Protein AF-A0A4Q6BY83-F1 (afdb_monomer)

Secondary structure (DSSP, 8-state):
-----SSSHHHHHHHHHHHTS------------PPPHHHHHHHHHHHHHHHHHHHHHHHHHHHHHHHHH----BPPTTHHHHHHHHH--EEEEEEETTEEEEEEEEE--SS-S-EEEEEPPTT--HHHHHHHHTTTS-TT-EEEEEPPTTSBT--S---TTGGG-

pLDDT: mean 82.93, std 15.86, range [41.88, 97.12]

Structure (mmCIF, N/CA/C/O backbone):
data_AF-A0A4Q6BY83-F1
#
_entry.id   AF-A0A4Q6BY83-F1
#
loop_
_atom_site.group_PDB
_atom_site.id
_atom_site.type_symbol
_atom_site.label_atom_id
_atom_site.label_alt_id
_atom_site.label_comp_id
_atom_site.label_asym_id
_atom_site.label_entity_id
_atom_site.label_seq_id
_atom_site.pdbx_PDB_ins_code
_atom_site.Cartn_x
_atom_site.Cartn_y
_atom_site.Cartn_z
_atom_site.occupancy
_atom_site.B_iso_or_equiv
_atom_site.auth_seq_id
_atom_site.auth_comp_id
_atom_site.auth_asym_id
_atom_site.auth_atom_id
_atom_site.pdbx_PDB_model_num
ATOM 1 N N . MET A 1 1 ? 91.257 -48.978 -86.064 1.00 41.88 1 MET A N 1
ATOM 2 C CA . MET A 1 1 ? 91.116 -47.526 -86.301 1.00 41.88 1 MET A CA 1
ATOM 3 C C . MET A 1 1 ? 89.662 -47.186 -86.024 1.00 41.88 1 MET A C 1
ATOM 5 O O . MET A 1 1 ? 88.823 -47.348 -86.897 1.00 41.88 1 MET A O 1
ATOM 9 N N . GLU A 1 2 ? 89.364 -46.880 -84.762 1.00 44.78 2 GLU A N 1
ATOM 10 C CA . GLU A 1 2 ? 88.038 -46.462 -84.295 1.00 44.78 2 GLU A CA 1
ATOM 11 C C . GLU A 1 2 ? 87.923 -44.939 -84.375 1.00 44.78 2 GLU A C 1
ATOM 13 O O . GLU A 1 2 ? 88.886 -44.229 -84.082 1.00 44.78 2 GLU A O 1
ATOM 18 N N . ALA A 1 3 ? 86.746 -44.443 -84.756 1.00 49.88 3 ALA A N 1
ATOM 19 C CA . ALA A 1 3 ? 86.404 -43.026 -84.738 1.00 49.88 3 ALA A CA 1
ATOM 20 C C . ALA A 1 3 ? 84.884 -42.841 -8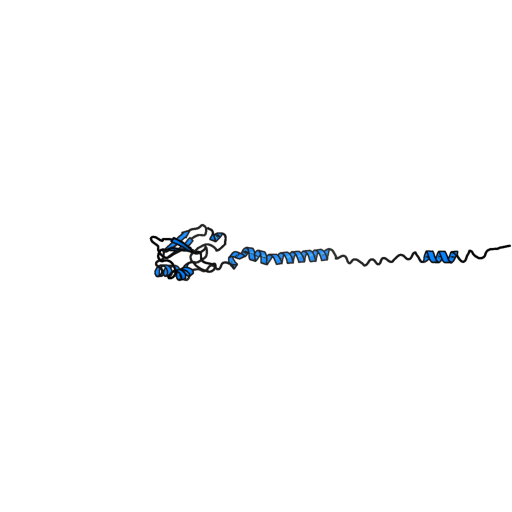4.519 1.00 49.88 3 ALA A C 1
ATOM 22 O O . ALA A 1 3 ? 84.102 -43.740 -84.828 1.00 49.88 3 ALA A O 1
ATOM 23 N N . PRO A 1 4 ? 84.457 -41.705 -83.937 1.00 54.28 4 PRO A N 1
ATOM 24 C CA . PRO A 1 4 ? 83.465 -41.671 -82.868 1.00 54.28 4 PRO A CA 1
ATOM 25 C C . PRO A 1 4 ? 82.163 -40.983 -83.299 1.00 54.28 4 PRO A C 1
ATOM 27 O O . PRO A 1 4 ? 82.149 -39.790 -83.585 1.00 54.28 4 PRO A O 1
ATOM 30 N N . ILE A 1 5 ? 81.040 -41.706 -83.294 1.00 52.78 5 ILE A N 1
ATOM 31 C CA . ILE A 1 5 ? 79.715 -41.148 -83.638 1.00 52.78 5 ILE A CA 1
ATOM 32 C C . ILE A 1 5 ? 78.663 -41.581 -82.601 1.00 52.78 5 ILE A C 1
ATOM 34 O O . ILE A 1 5 ? 77.557 -41.970 -82.935 1.00 52.78 5 ILE A O 1
ATOM 38 N N . ILE A 1 6 ? 78.995 -41.568 -81.305 1.00 53.09 6 ILE A N 1
ATOM 39 C CA . ILE A 1 6 ? 78.008 -41.798 -80.226 1.00 53.09 6 ILE A CA 1
ATOM 40 C C . ILE A 1 6 ? 78.293 -40.856 -79.047 1.00 53.09 6 ILE A C 1
ATOM 42 O O . ILE A 1 6 ? 78.508 -41.284 -77.918 1.00 53.09 6 ILE A O 1
ATOM 46 N N . LYS A 1 7 ? 78.361 -39.542 -79.294 1.00 51.75 7 LYS A N 1
ATOM 47 C CA . LYS A 1 7 ? 78.348 -38.541 -78.203 1.00 51.75 7 LYS A CA 1
ATOM 48 C C . LYS A 1 7 ? 77.452 -37.325 -78.446 1.00 51.75 7 LYS A C 1
ATOM 50 O O . LYS A 1 7 ? 77.039 -36.711 -77.474 1.00 51.75 7 LYS A O 1
ATOM 55 N N . LEU A 1 8 ? 77.071 -37.017 -79.687 1.00 52.94 8 LEU A N 1
ATOM 56 C CA . LEU A 1 8 ? 76.312 -35.792 -79.990 1.00 52.94 8 LEU A CA 1
ATOM 57 C C . LEU A 1 8 ? 74.793 -35.906 -79.760 1.00 52.94 8 LEU A C 1
ATOM 59 O O . LEU A 1 8 ? 74.173 -34.941 -79.338 1.00 52.94 8 LEU A O 1
ATOM 63 N N . VAL A 1 9 ? 74.192 -37.088 -79.930 1.00 52.66 9 VAL A N 1
ATOM 64 C CA . VAL A 1 9 ? 72.726 -37.270 -79.794 1.00 52.66 9 VAL A CA 1
ATOM 65 C C . VAL A 1 9 ? 72.254 -37.293 -78.328 1.00 52.66 9 VAL A C 1
ATOM 67 O O . VAL A 1 9 ? 71.080 -37.087 -7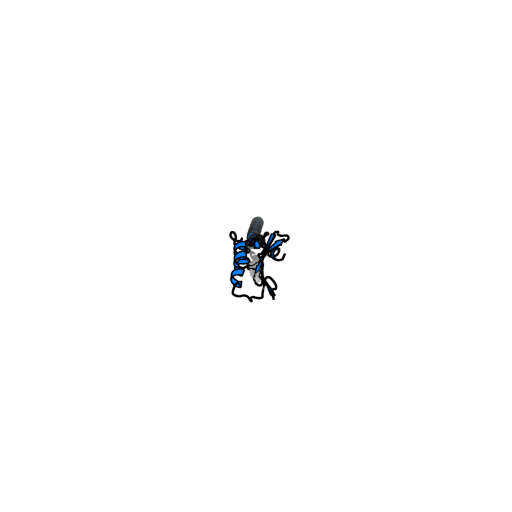8.036 1.00 52.66 9 VAL A O 1
ATOM 70 N N . ASN A 1 10 ? 73.161 -37.528 -77.375 1.00 50.94 10 ASN A N 1
ATOM 71 C CA . ASN A 1 10 ? 72.807 -37.686 -75.959 1.00 50.94 10 ASN A CA 1
ATOM 72 C C . ASN A 1 10 ? 72.892 -36.373 -75.156 1.00 50.94 10 ASN A C 1
ATOM 74 O O . ASN A 1 10 ? 72.423 -36.322 -74.022 1.00 50.94 10 ASN A O 1
ATOM 78 N N . GLN A 1 11 ? 73.491 -35.324 -75.728 1.00 56.25 11 GLN A N 1
ATOM 79 C CA . GLN A 1 11 ? 73.586 -33.999 -75.107 1.00 56.25 11 GLN A CA 1
ATOM 80 C C . GLN A 1 11 ? 72.274 -33.224 -75.313 1.00 56.25 11 GLN A C 1
ATOM 82 O O . GLN A 1 11 ? 71.640 -32.804 -74.353 1.00 56.25 11 GLN A O 1
ATOM 87 N N . ASP A 1 12 ? 71.787 -33.210 -76.555 1.00 53.00 12 ASP A N 1
ATOM 88 C CA . ASP A 1 12 ? 70.567 -32.509 -76.971 1.00 53.00 12 ASP A CA 1
ATOM 89 C C . ASP A 1 12 ? 69.313 -33.011 -76.227 1.00 53.00 12 ASP A C 1
ATOM 91 O O . ASP A 1 12 ? 68.425 -32.255 -75.836 1.00 53.00 12 ASP A O 1
ATOM 95 N N . LYS A 1 13 ? 69.264 -34.310 -75.907 1.00 53.41 13 LYS A N 1
ATOM 96 C CA . LYS A 1 13 ? 68.156 -34.891 -75.135 1.00 53.41 13 LYS A CA 1
ATOM 97 C C . LYS A 1 13 ? 68.212 -34.554 -73.637 1.00 53.41 13 LYS A C 1
ATOM 99 O O . LYS A 1 13 ? 67.172 -34.572 -72.984 1.00 53.41 13 LYS A O 1
ATOM 104 N N . ARG A 1 14 ? 69.396 -34.258 -73.086 1.00 54.41 14 ARG A N 1
ATOM 105 C CA . ARG A 1 14 ? 69.565 -33.841 -71.680 1.00 54.41 14 ARG A CA 1
ATOM 106 C C . ARG A 1 14 ? 69.262 -32.361 -71.495 1.00 54.41 14 ARG A C 1
ATOM 108 O O . ARG A 1 14 ? 68.632 -32.011 -70.502 1.00 54.41 14 ARG A O 1
ATOM 115 N N . ASP A 1 15 ? 69.623 -31.538 -72.472 1.00 54.91 15 ASP A N 1
ATOM 116 C CA . ASP A 1 15 ? 69.333 -30.104 -72.452 1.00 54.91 15 ASP A CA 1
ATOM 117 C C . ASP A 1 15 ? 67.816 -29.858 -72.555 1.00 54.91 15 ASP A C 1
ATOM 119 O O . ASP A 1 15 ? 67.254 -29.097 -71.769 1.00 54.91 15 ASP A O 1
ATOM 123 N N . ASN A 1 16 ? 67.113 -30.634 -73.390 1.00 55.28 16 ASN A N 1
ATOM 124 C CA . ASN A 1 16 ? 65.648 -30.582 -73.491 1.00 55.28 16 ASN A CA 1
ATOM 125 C C . ASN A 1 16 ? 64.909 -31.094 -72.232 1.00 55.28 16 ASN A C 1
ATOM 127 O O . ASN A 1 16 ? 63.817 -30.620 -71.921 1.00 55.28 16 ASN A O 1
ATOM 131 N N . LEU A 1 17 ? 65.492 -32.032 -71.474 1.00 53.09 17 LEU A N 1
ATOM 132 C CA . LEU A 1 17 ? 64.915 -32.513 -70.206 1.00 53.09 17 LEU A CA 1
ATOM 133 C C . LEU A 1 17 ? 65.151 -31.532 -69.048 1.00 53.09 17 LEU A C 1
ATOM 135 O O . LEU A 1 17 ? 64.280 -31.384 -68.193 1.00 53.09 17 LEU A O 1
ATOM 139 N N . ALA A 1 18 ? 66.282 -30.821 -69.042 1.00 53.03 18 ALA A N 1
ATOM 140 C CA . ALA A 1 18 ? 66.548 -29.759 -68.074 1.00 53.03 18 ALA A CA 1
ATOM 141 C C . ALA A 1 18 ? 65.667 -28.518 -68.315 1.00 53.03 18 ALA A C 1
ATOM 143 O O . ALA A 1 18 ? 65.284 -27.845 -67.360 1.00 53.03 18 ALA A O 1
ATOM 144 N N . GLN A 1 19 ? 65.286 -28.251 -69.567 1.00 52.97 19 GLN A N 1
ATOM 145 C CA . GLN A 1 19 ? 64.458 -27.098 -69.937 1.00 52.97 19 GLN A CA 1
ATOM 146 C C . GLN A 1 19 ? 62.950 -27.317 -69.694 1.00 52.97 19 GLN A C 1
ATOM 148 O O . GLN A 1 19 ? 62.197 -26.352 -69.593 1.00 52.97 19 GLN A O 1
ATOM 153 N N . SER A 1 20 ? 62.510 -28.570 -69.517 1.00 51.75 20 SER A N 1
ATOM 154 C CA . SER A 1 20 ? 61.117 -28.930 -69.194 1.00 51.75 20 SER A CA 1
ATOM 155 C C . SER A 1 20 ? 60.800 -28.927 -67.688 1.00 51.75 20 SER A C 1
ATOM 157 O O . SER A 1 20 ? 59.636 -29.067 -67.319 1.00 51.75 20 SER A O 1
ATOM 159 N N . MET A 1 21 ? 61.798 -28.791 -66.808 1.00 49.44 21 MET A N 1
ATOM 160 C CA . MET A 1 21 ? 61.617 -28.796 -65.343 1.00 49.44 21 MET A CA 1
ATOM 161 C C . MET A 1 21 ? 61.712 -27.403 -64.698 1.00 49.44 21 MET A C 1
ATOM 163 O O . MET A 1 21 ? 61.777 -27.293 -63.475 1.00 49.44 21 MET A O 1
ATOM 167 N N . SER A 1 22 ? 61.687 -26.335 -65.497 1.00 52.47 22 SER A N 1
ATOM 168 C CA . SER A 1 22 ? 61.676 -24.949 -65.017 1.00 52.47 22 SER A CA 1
ATOM 169 C C . SER A 1 22 ? 60.448 -24.171 -65.497 1.00 52.47 22 SER A C 1
ATOM 171 O O . SER A 1 22 ? 60.558 -22.991 -65.826 1.00 52.47 22 SER A O 1
ATOM 173 N N . GLU A 1 23 ? 59.277 -24.808 -65.557 1.00 53.62 23 GLU A N 1
ATOM 174 C CA . GLU A 1 23 ? 58.027 -24.046 -65.572 1.00 53.62 23 GLU A CA 1
ATOM 175 C C . GLU A 1 23 ? 57.776 -23.498 -64.160 1.00 53.62 23 GLU A C 1
ATOM 177 O O . GLU A 1 23 ? 57.660 -24.274 -63.206 1.00 53.62 23 GLU A O 1
ATOM 182 N N . PRO A 1 24 ? 57.724 -22.168 -63.976 1.00 53.75 24 PRO A N 1
ATOM 183 C CA . PRO A 1 24 ? 57.335 -21.606 -62.700 1.00 53.75 24 PRO A CA 1
ATOM 184 C C . PRO A 1 24 ? 55.873 -21.980 -62.463 1.00 53.75 24 PRO A C 1
ATOM 186 O O . PRO A 1 24 ? 54.999 -21.607 -63.242 1.00 53.75 24 PRO A O 1
ATOM 189 N N . THR A 1 25 ? 55.610 -22.719 -61.386 1.00 54.78 25 THR A N 1
ATOM 190 C CA . THR A 1 25 ? 54.267 -22.905 -60.837 1.00 54.78 25 THR A CA 1
ATOM 191 C C . THR A 1 25 ? 53.612 -21.532 -60.725 1.00 54.78 25 THR A C 1
ATOM 193 O O . THR A 1 25 ? 53.974 -20.744 -59.850 1.00 54.78 25 THR A O 1
ATOM 196 N N . ASP A 1 26 ? 52.687 -21.240 -61.641 1.00 52.22 26 ASP A N 1
ATOM 197 C CA . ASP A 1 26 ? 51.875 -20.029 -61.658 1.00 52.22 26 ASP A CA 1
ATOM 198 C C . ASP A 1 26 ? 51.065 -20.000 -60.360 1.00 52.22 26 ASP A C 1
ATOM 200 O O . ASP A 1 26 ? 50.001 -20.616 -60.230 1.00 52.22 26 ASP A O 1
ATOM 204 N N . GLN A 1 27 ? 51.628 -19.345 -59.344 1.00 51.81 27 GLN A N 1
ATOM 205 C CA . GLN A 1 27 ? 50.925 -18.985 -58.129 1.00 51.81 27 GLN A CA 1
ATOM 206 C C . GLN A 1 27 ? 49.854 -17.975 -58.529 1.00 51.81 27 GLN A C 1
ATOM 208 O O . GLN A 1 27 ? 50.039 -16.764 -58.399 1.00 51.81 27 GLN A O 1
ATOM 213 N N . ARG A 1 28 ? 48.709 -18.481 -58.999 1.00 52.03 28 ARG A N 1
ATOM 214 C CA . ARG A 1 28 ? 47.475 -17.708 -59.096 1.00 52.03 28 ARG A CA 1
ATOM 215 C C . ARG A 1 28 ? 47.106 -17.272 -57.689 1.00 52.03 28 ARG A C 1
ATOM 217 O O . ARG A 1 28 ? 46.401 -17.954 -56.949 1.00 52.03 28 ARG A O 1
ATOM 224 N N . THR A 1 29 ? 47.639 -16.124 -57.309 1.00 60.28 29 THR A N 1
ATOM 225 C CA . THR A 1 29 ? 47.225 -15.373 -56.142 1.00 60.28 29 THR A CA 1
ATOM 226 C C . THR A 1 29 ? 45.769 -15.005 -56.380 1.00 60.28 29 THR A C 1
ATOM 228 O O . THR A 1 29 ? 45.445 -14.114 -57.162 1.00 60.28 29 THR A O 1
ATOM 231 N N . PHE A 1 30 ? 44.856 -15.750 -55.753 1.00 56.56 30 PHE A N 1
ATOM 232 C CA . PHE A 1 30 ? 43.463 -15.338 -55.686 1.00 56.56 30 PHE A CA 1
ATOM 233 C C . PHE A 1 30 ? 43.452 -13.938 -55.066 1.00 56.56 30 PHE A C 1
ATOM 235 O O . PHE A 1 30 ? 43.974 -13.780 -53.957 1.00 56.56 30 PHE A O 1
ATOM 242 N N . PRO A 1 31 ? 42.919 -12.909 -55.749 1.00 54.84 31 PRO A N 1
ATOM 243 C CA . PRO A 1 31 ? 42.877 -11.579 -55.175 1.00 54.84 31 PRO A CA 1
ATOM 244 C C . PRO A 1 31 ? 42.027 -11.653 -53.909 1.00 54.84 31 PRO A C 1
ATOM 246 O O . PRO A 1 31 ? 40.807 -11.826 -53.968 1.00 54.84 31 PRO A O 1
ATOM 249 N N . SER A 1 32 ? 42.684 -11.547 -52.753 1.00 60.91 32 SER A N 1
ATOM 250 C CA . SER A 1 32 ? 42.013 -11.323 -51.482 1.00 60.91 32 SER A CA 1
ATOM 251 C C . SER A 1 32 ? 41.295 -9.988 -51.619 1.00 60.91 32 SER A C 1
ATOM 253 O O . SER A 1 32 ? 41.923 -8.928 -51.595 1.00 60.91 32 SER A O 1
ATOM 255 N N . LYS A 1 33 ? 39.981 -10.035 -51.871 1.00 64.19 33 LYS A N 1
ATOM 256 C CA . LYS A 1 33 ? 39.124 -8.849 -51.871 1.00 64.19 33 LYS A CA 1
ATOM 257 C C . LYS A 1 33 ? 39.114 -8.313 -50.443 1.00 64.19 33 LYS A C 1
ATOM 259 O O . LYS A 1 33 ? 38.280 -8.699 -49.629 1.00 64.19 33 LYS A O 1
ATOM 264 N N . SER A 1 34 ? 40.078 -7.453 -50.134 1.00 70.50 34 SER A N 1
ATOM 265 C CA . SER A 1 34 ? 40.138 -6.750 -48.865 1.00 70.50 34 SER A CA 1
ATOM 266 C C . SER A 1 34 ? 38.915 -5.843 -48.768 1.00 70.50 34 SER A C 1
ATOM 268 O O . SER A 1 34 ? 38.610 -5.053 -49.665 1.00 70.50 34 SER A O 1
ATOM 270 N N . ILE A 1 35 ? 38.146 -6.010 -47.693 1.00 72.06 35 ILE A N 1
ATOM 271 C CA . ILE A 1 35 ? 36.978 -5.172 -47.445 1.00 72.06 35 ILE A CA 1
ATOM 272 C C . ILE A 1 35 ? 37.482 -3.732 -47.287 1.00 72.06 35 ILE A C 1
ATOM 274 O O . ILE A 1 35 ? 38.365 -3.493 -46.458 1.00 72.06 35 ILE A O 1
ATOM 278 N N . PRO A 1 36 ? 36.947 -2.758 -48.043 1.00 78.00 36 PRO A N 1
ATOM 279 C CA . PRO A 1 36 ? 37.426 -1.392 -47.948 1.00 78.00 36 PRO A CA 1
ATOM 280 C C . PRO A 1 36 ? 37.201 -0.865 -46.520 1.00 78.00 36 PRO A C 1
ATOM 282 O O . PRO A 1 36 ? 36.119 -1.058 -45.950 1.00 78.00 36 PRO A O 1
ATOM 285 N N . PRO A 1 37 ? 38.179 -0.160 -45.922 1.00 75.12 37 PRO A N 1
ATOM 286 C CA . PRO A 1 37 ? 38.117 0.282 -44.525 1.00 75.12 37 PRO A CA 1
ATOM 287 C C . PRO A 1 37 ? 36.926 1.212 -44.252 1.00 75.12 37 PRO A C 1
ATOM 289 O O . PRO A 1 37 ? 36.448 1.320 -43.124 1.00 75.12 37 PRO A O 1
ATOM 292 N N . THR A 1 38 ? 36.400 1.867 -45.288 1.00 79.06 38 THR A N 1
ATOM 293 C CA . THR A 1 38 ? 35.184 2.683 -45.233 1.00 79.06 38 THR A CA 1
ATOM 294 C C . THR A 1 38 ? 33.920 1.848 -45.028 1.00 79.06 38 THR A C 1
ATOM 296 O O . THR A 1 38 ? 33.047 2.269 -44.270 1.00 79.06 38 THR A O 1
ATOM 299 N N . LEU A 1 39 ? 33.824 0.660 -45.636 1.00 80.75 39 LEU A N 1
ATOM 300 C CA . LEU A 1 39 ? 32.709 -0.268 -45.436 1.00 80.75 39 LEU A CA 1
ATOM 301 C C . LEU A 1 39 ? 32.767 -0.889 -44.038 1.00 80.75 39 LEU A C 1
ATOM 303 O O . LEU A 1 39 ? 31.755 -0.904 -43.343 1.00 80.75 39 LEU A O 1
ATOM 307 N N . LEU A 1 40 ? 33.960 -1.283 -43.580 1.00 82.69 40 LEU A N 1
ATOM 308 C CA . LEU A 1 40 ? 34.171 -1.800 -42.224 1.00 82.69 40 LEU A CA 1
ATOM 309 C 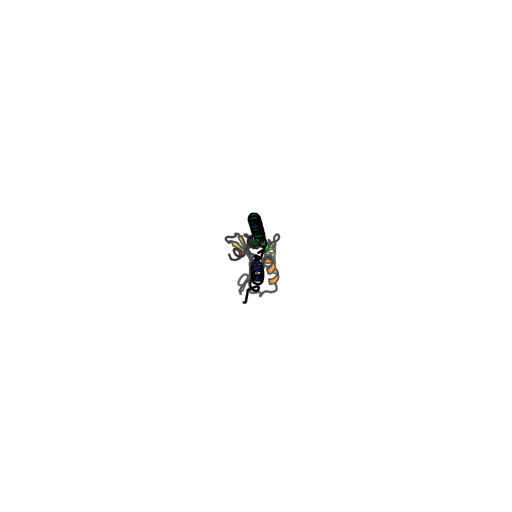C . LEU A 1 40 ? 33.764 -0.770 -41.152 1.00 82.69 40 LEU A C 1
ATOM 311 O O . LEU A 1 40 ? 33.043 -1.088 -40.209 1.00 82.69 40 LEU A O 1
ATOM 315 N N . ARG A 1 41 ? 34.150 0.502 -41.338 1.00 87.38 41 ARG A N 1
ATOM 316 C CA . ARG A 1 41 ? 33.747 1.615 -40.460 1.00 87.38 41 ARG A CA 1
ATOM 317 C C . ARG A 1 41 ? 32.239 1.875 -40.492 1.00 87.38 41 ARG A C 1
ATOM 319 O O . ARG A 1 41 ? 31.667 2.189 -39.453 1.00 87.38 41 ARG A O 1
ATOM 326 N N . ARG A 1 42 ? 31.585 1.763 -41.655 1.00 88.44 42 ARG A N 1
ATOM 327 C CA . ARG A 1 42 ? 30.123 1.924 -41.782 1.00 88.44 42 ARG A CA 1
ATOM 328 C C . ARG A 1 42 ? 29.367 0.805 -41.067 1.00 88.44 42 ARG A C 1
ATOM 330 O O . ARG A 1 42 ? 28.439 1.105 -40.324 1.00 88.44 42 ARG A O 1
ATOM 337 N N . LEU A 1 43 ? 29.799 -0.445 -41.232 1.00 92.00 43 LEU A N 1
ATOM 338 C CA . LEU A 1 43 ? 29.229 -1.597 -40.528 1.00 92.00 43 LEU A CA 1
ATOM 339 C C . LEU A 1 43 ? 29.440 -1.493 -39.015 1.00 92.00 43 LEU A C 1
ATOM 341 O O . LEU A 1 43 ? 28.501 -1.713 -38.259 1.00 92.00 43 LEU A O 1
ATOM 345 N N . GLY A 1 44 ? 30.626 -1.062 -38.574 1.00 92.31 44 GLY A N 1
ATOM 346 C CA . GLY A 1 44 ? 30.897 -0.798 -37.161 1.00 92.31 44 GLY A CA 1
ATOM 347 C C . GLY A 1 44 ? 29.987 0.285 -36.575 1.00 92.31 44 GLY A C 1
ATOM 348 O O . GLY A 1 44 ? 29.400 0.086 -35.518 1.00 92.31 44 GLY A O 1
ATOM 349 N N . ARG A 1 45 ? 29.791 1.408 -37.282 1.00 91.12 45 ARG A N 1
ATOM 350 C CA . ARG A 1 45 ? 28.847 2.457 -36.850 1.00 91.12 45 ARG A CA 1
ATOM 351 C C . ARG A 1 45 ? 27.414 1.945 -36.778 1.00 91.12 45 ARG A C 1
ATOM 353 O O . ARG A 1 45 ? 26.728 2.244 -35.810 1.00 91.12 45 ARG A O 1
ATOM 360 N N . LEU A 1 46 ? 26.972 1.178 -37.774 1.00 94.25 46 LEU A N 1
ATOM 361 C CA . LEU A 1 46 ? 25.633 0.595 -37.777 1.00 94.25 46 LEU A CA 1
ATOM 362 C C . LEU A 1 46 ? 25.449 -0.365 -36.595 1.00 94.25 46 LEU A C 1
ATOM 364 O O . LEU A 1 46 ? 24.452 -0.266 -35.893 1.00 94.25 46 LEU A O 1
ATOM 368 N N . ALA A 1 47 ? 26.427 -1.234 -36.333 1.00 93.62 47 ALA A N 1
ATOM 369 C CA . ALA A 1 47 ? 26.402 -2.147 -35.195 1.00 93.62 47 ALA A CA 1
ATOM 370 C C . ALA A 1 47 ? 26.348 -1.398 -33.854 1.00 93.62 47 ALA A C 1
ATOM 372 O O . ALA A 1 47 ? 25.566 -1.767 -32.984 1.00 93.62 47 ALA A O 1
ATOM 373 N N . VAL A 1 48 ? 27.111 -0.308 -33.704 1.00 94.62 48 VAL A N 1
ATOM 374 C CA . VAL A 1 48 ? 27.049 0.556 -32.513 1.00 94.62 48 VAL A CA 1
ATOM 375 C C . VAL A 1 48 ? 25.671 1.201 -32.371 1.00 94.62 48 VAL A C 1
ATOM 377 O O . VAL A 1 48 ? 25.100 1.166 -31.287 1.00 94.62 48 VAL A O 1
ATOM 380 N N . VAL A 1 49 ? 25.106 1.752 -33.450 1.00 95.31 49 VAL A N 1
ATOM 381 C CA . VAL A 1 49 ? 23.766 2.360 -33.422 1.00 95.31 49 VAL A CA 1
ATOM 382 C C . VAL A 1 49 ? 22.705 1.328 -33.043 1.00 95.31 49 VAL A C 1
ATOM 384 O O . VAL A 1 49 ? 21.893 1.595 -32.165 1.00 95.31 49 VAL A O 1
ATOM 387 N N . LEU A 1 50 ? 22.734 0.137 -33.644 1.00 95.81 50 LEU A N 1
ATOM 388 C CA . LEU A 1 50 ? 21.808 -0.948 -33.310 1.00 95.81 50 LEU A CA 1
ATOM 389 C C . LEU A 1 50 ? 21.980 -1.416 -31.861 1.00 95.81 50 LEU A C 1
ATOM 391 O O . LEU A 1 50 ? 20.984 -1.632 -31.177 1.00 95.81 50 LEU A O 1
ATOM 395 N N . GLY A 1 51 ? 23.219 -1.508 -31.373 1.00 94.62 51 GLY A N 1
ATOM 396 C CA . GLY A 1 51 ? 23.511 -1.811 -29.974 1.00 94.62 51 GLY A CA 1
ATOM 397 C C . GLY A 1 51 ? 22.931 -0.766 -29.020 1.00 94.62 51 GLY A C 1
ATOM 398 O O . GLY A 1 51 ? 22.262 -1.124 -28.058 1.00 94.62 51 GLY A O 1
ATOM 399 N N . LEU A 1 52 ? 23.107 0.526 -29.313 1.00 94.06 52 LEU A N 1
ATOM 400 C CA . LEU A 1 52 ? 22.529 1.614 -28.516 1.00 94.06 52 LEU A CA 1
ATOM 401 C C . LEU A 1 52 ? 20.997 1.593 -28.541 1.00 94.06 52 LEU A C 1
ATOM 403 O O . LEU A 1 52 ? 20.372 1.739 -27.494 1.00 94.06 52 LEU A O 1
ATOM 407 N N . LEU A 1 53 ? 20.388 1.363 -29.708 1.00 94.50 53 LEU A N 1
ATOM 408 C CA . LEU A 1 53 ? 18.935 1.231 -29.834 1.00 94.50 53 LEU A CA 1
ATOM 409 C C . LEU A 1 53 ? 18.401 0.033 -29.036 1.00 94.50 53 LEU A C 1
ATOM 411 O O . LEU A 1 53 ? 17.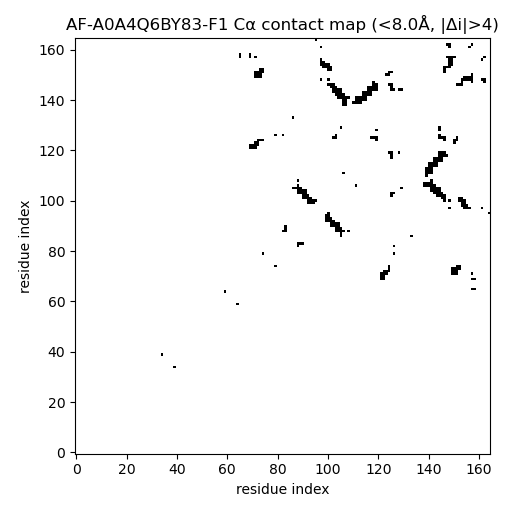364 0.149 -28.388 1.00 94.50 53 LEU A O 1
ATOM 415 N N . ALA A 1 54 ? 19.125 -1.088 -29.022 1.00 92.62 54 ALA A N 1
ATOM 416 C CA . ALA A 1 54 ? 18.756 -2.277 -28.256 1.00 92.62 54 ALA A CA 1
ATOM 417 C C . ALA A 1 54 ? 18.842 -2.078 -26.730 1.00 92.62 54 ALA A C 1
ATOM 419 O O . ALA A 1 54 ? 18.183 -2.805 -25.988 1.00 92.62 54 ALA A O 1
ATOM 420 N N . LEU A 1 55 ? 19.606 -1.091 -26.246 1.00 94.38 55 LEU A N 1
ATOM 421 C CA . LEU A 1 55 ? 19.672 -0.751 -24.820 1.00 94.38 55 LEU A CA 1
ATOM 422 C C . LEU A 1 55 ? 18.480 0.090 -24.349 1.00 94.38 55 LEU A C 1
ATOM 424 O O . LEU A 1 55 ? 18.161 0.073 -23.161 1.00 94.38 55 LEU A O 1
ATOM 428 N N . ILE A 1 56 ? 17.793 0.795 -25.253 1.00 91.00 56 ILE A N 1
ATOM 429 C CA . ILE A 1 56 ? 16.676 1.689 -24.905 1.00 91.00 56 ILE A CA 1
ATOM 430 C C . ILE A 1 56 ? 15.554 0.959 -24.142 1.00 91.00 56 ILE A C 1
ATOM 432 O O . ILE A 1 56 ? 15.165 1.454 -23.083 1.00 91.00 56 ILE A O 1
ATOM 436 N N . PRO A 1 57 ? 15.047 -0.212 -24.585 1.00 88.19 57 PRO A N 1
ATOM 437 C CA . PRO A 1 57 ? 14.014 -0.942 -23.850 1.00 88.19 57 PRO A CA 1
ATOM 438 C C . PRO A 1 57 ? 14.483 -1.354 -22.454 1.00 88.19 57 PRO A C 1
ATOM 440 O O . PRO A 1 57 ? 13.720 -1.268 -21.499 1.00 88.19 57 PRO A O 1
ATOM 443 N N . TRP A 1 58 ? 15.750 -1.756 -22.321 1.00 88.75 58 TRP A N 1
ATOM 444 C CA . TRP A 1 58 ? 16.345 -2.145 -21.042 1.00 88.75 58 TRP A CA 1
ATOM 445 C C . TRP A 1 58 ? 16.401 -0.972 -20.064 1.00 88.75 58 TRP A C 1
ATOM 447 O O . TRP A 1 58 ? 15.951 -1.090 -18.925 1.00 88.75 58 TRP A O 1
ATOM 457 N N . VAL A 1 59 ? 16.890 0.182 -20.525 1.00 88.12 59 VAL A N 1
ATOM 458 C CA . VAL A 1 59 ? 16.935 1.412 -19.725 1.00 88.12 59 VAL A CA 1
ATOM 459 C C . VAL A 1 59 ? 15.526 1.846 -19.320 1.00 88.12 59 VAL A C 1
ATOM 461 O O . VAL A 1 59 ? 15.306 2.183 -18.156 1.00 88.12 59 VAL A O 1
ATOM 464 N N . LEU A 1 60 ? 14.561 1.803 -20.243 1.00 85.62 60 LEU A N 1
ATOM 465 C CA . LEU A 1 60 ? 13.164 2.134 -19.953 1.00 85.62 60 LEU A CA 1
ATOM 466 C C . LEU A 1 60 ? 12.558 1.197 -18.907 1.00 85.62 60 LEU A C 1
ATOM 468 O O . LEU A 1 60 ? 11.957 1.678 -17.950 1.00 85.62 60 LEU A O 1
ATOM 472 N N . LEU A 1 61 ? 12.741 -0.118 -19.052 1.00 84.94 61 LEU A N 1
ATOM 473 C CA . LEU A 1 61 ? 12.195 -1.103 -18.119 1.00 84.94 61 LEU A CA 1
ATOM 474 C C . LEU A 1 61 ? 12.772 -0.926 -16.718 1.00 84.94 61 LEU A C 1
ATOM 476 O O . LEU A 1 61 ? 12.000 -0.855 -15.770 1.00 84.94 61 LEU A O 1
ATOM 480 N N . VAL A 1 62 ? 14.091 -0.776 -16.580 1.00 83.88 62 VAL A N 1
ATOM 481 C CA . VAL A 1 62 ? 14.725 -0.569 -15.268 1.00 83.88 62 VAL A CA 1
ATOM 482 C C . VAL A 1 62 ? 14.296 0.766 -14.650 1.00 83.88 62 VAL A C 1
ATOM 484 O O . VAL A 1 62 ? 13.976 0.824 -13.465 1.00 83.88 62 VAL A O 1
ATOM 487 N N . SER A 1 63 ? 14.219 1.836 -15.447 1.00 81.19 63 SER A N 1
ATOM 488 C CA . SER A 1 63 ? 13.884 3.172 -14.930 1.00 81.19 63 SER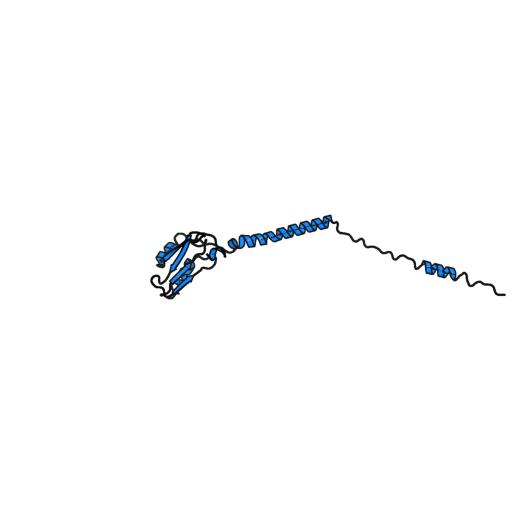 A CA 1
ATOM 489 C C . SER A 1 63 ? 12.403 3.331 -14.580 1.00 81.19 63 SER A C 1
ATOM 491 O O . SER A 1 63 ? 12.056 4.102 -13.689 1.00 81.19 63 SER A O 1
ATOM 493 N N . CYS A 1 64 ? 11.512 2.630 -15.287 1.00 83.06 64 CYS A N 1
ATOM 494 C CA . CYS A 1 64 ? 10.058 2.728 -15.116 1.00 83.06 64 CYS A CA 1
ATOM 495 C C . CYS A 1 64 ? 9.438 1.504 -14.432 1.00 83.06 64 CYS A C 1
ATOM 497 O O . CYS A 1 64 ? 8.213 1.440 -14.324 1.00 83.06 64 CYS A O 1
ATOM 499 N N . GLN A 1 65 ? 10.251 0.565 -13.934 1.00 83.56 65 GLN A N 1
ATOM 500 C CA . GLN A 1 65 ? 9.779 -0.690 -13.345 1.00 83.56 65 GLN A CA 1
ATOM 501 C C . GLN A 1 65 ? 8.717 -0.454 -12.269 1.00 83.56 65 GLN A C 1
ATOM 503 O O . GLN A 1 65 ? 7.667 -1.085 -12.308 1.00 83.56 65 GLN A O 1
ATOM 508 N N . SER A 1 66 ? 8.953 0.479 -11.341 1.00 79.00 66 SER A N 1
ATOM 509 C CA . SER A 1 66 ? 8.020 0.765 -10.243 1.00 79.00 66 SER A CA 1
ATOM 510 C C . SER A 1 66 ? 6.648 1.212 -10.752 1.00 79.00 66 SER A C 1
ATOM 512 O O . SER A 1 66 ? 5.627 0.738 -10.270 1.00 79.00 66 SER A O 1
ATOM 514 N N . ARG A 1 67 ? 6.595 2.049 -11.788 1.00 79.56 67 ARG A N 1
ATOM 515 C CA . ARG A 1 67 ? 5.324 2.485 -12.383 1.00 79.56 67 ARG A CA 1
ATOM 516 C C . ARG A 1 67 ? 4.595 1.387 -13.151 1.00 79.56 67 ARG A C 1
ATOM 518 O O . ARG A 1 67 ? 3.386 1.481 -13.299 1.00 79.56 67 ARG A O 1
ATOM 525 N N . LEU A 1 68 ? 5.319 0.395 -13.664 1.00 83.00 68 LEU A N 1
ATOM 526 C CA . LEU A 1 68 ? 4.728 -0.718 -14.406 1.00 83.00 68 LEU A CA 1
ATOM 527 C C . LEU A 1 68 ? 4.201 -1.817 -13.486 1.00 83.00 68 LEU A C 1
ATOM 529 O O . LEU A 1 68 ? 3.256 -2.507 -13.854 1.00 83.00 68 LEU A O 1
ATOM 533 N N . ILE A 1 69 ? 4.826 -1.999 -12.321 1.00 86.75 69 ILE A N 1
ATOM 534 C CA . ILE A 1 69 ? 4.436 -3.060 -11.395 1.00 86.75 69 ILE A CA 1
ATOM 535 C C . ILE A 1 69 ? 3.481 -2.574 -10.316 1.00 86.75 69 ILE A C 1
ATOM 537 O O . ILE A 1 69 ? 2.700 -3.391 -9.859 1.00 86.75 69 ILE A O 1
ATOM 541 N N . TYR A 1 70 ? 3.505 -1.301 -9.905 1.00 88.81 70 TYR A N 1
ATOM 542 C CA . TYR A 1 70 ? 2.599 -0.800 -8.870 1.00 88.81 70 TYR A CA 1
ATOM 543 C C . TYR A 1 70 ? 1.366 -0.125 -9.464 1.00 88.81 70 TYR A C 1
ATOM 545 O O . TYR A 1 70 ? 1.482 0.810 -10.255 1.00 88.81 70 TYR A O 1
ATOM 553 N N . PHE A 1 71 ? 0.191 -0.549 -9.000 1.00 89.56 71 PHE A N 1
ATOM 554 C CA . PHE A 1 71 ? -1.108 -0.018 -9.412 1.00 89.56 71 PHE A CA 1
ATOM 555 C C . PHE A 1 71 ? -1.799 0.647 -8.215 1.00 89.56 71 PHE A C 1
ATOM 557 O O . PHE A 1 71 ? -2.719 0.059 -7.644 1.00 89.56 71 PHE A O 1
ATOM 564 N N . PRO A 1 72 ? -1.336 1.840 -7.783 1.00 88.94 72 PRO A N 1
ATOM 565 C CA . PRO A 1 72 ? -1.928 2.538 -6.650 1.00 88.94 72 PRO A CA 1
ATOM 566 C C . PRO A 1 72 ? -3.413 2.795 -6.899 1.00 88.94 72 PRO A C 1
ATOM 568 O O . PRO A 1 72 ? -3.790 3.460 -7.867 1.00 88.94 72 PRO A O 1
ATOM 571 N N . ARG A 1 73 ? -4.251 2.255 -6.013 1.00 92.12 73 ARG A N 1
ATOM 572 C CA . ARG A 1 73 ? -5.701 2.444 -6.023 1.00 92.12 73 ARG A CA 1
ATOM 573 C C . ARG A 1 73 ? -6.076 3.401 -4.884 1.00 92.12 73 ARG A C 1
ATOM 575 O O . ARG A 1 73 ? -5.738 3.099 -3.740 1.00 92.12 73 ARG A O 1
ATOM 582 N N . PRO A 1 74 ? -6.779 4.514 -5.151 1.00 92.44 74 PRO A N 1
ATOM 583 C CA . PRO A 1 74 ? -7.368 5.334 -4.098 1.00 92.44 74 PRO A CA 1
ATOM 584 C C . PRO A 1 74 ? -8.651 4.691 -3.555 1.00 92.44 74 PRO A C 1
ATOM 586 O O . PRO A 1 74 ? -9.318 3.921 -4.252 1.00 92.44 74 PRO A O 1
ATOM 589 N N . TYR A 1 75 ? -9.040 5.062 -2.337 1.00 94.06 75 TYR A N 1
ATOM 590 C CA . TYR A 1 75 ? -10.391 4.767 -1.859 1.00 94.06 75 TYR A CA 1
ATOM 591 C C . TYR A 1 75 ? -11.442 5.516 -2.678 1.00 94.06 75 TYR A C 1
ATOM 593 O O . TYR A 1 75 ? -11.208 6.627 -3.163 1.00 94.06 75 TYR A O 1
ATOM 601 N N . SER A 1 76 ? -12.608 4.899 -2.832 1.00 88.56 76 SER A N 1
ATOM 602 C CA . SER A 1 76 ? -13.748 5.506 -3.510 1.00 88.56 76 SER A CA 1
ATOM 603 C C . SER A 1 76 ? -14.581 6.330 -2.526 1.00 88.56 76 SER A C 1
ATOM 605 O O . SER A 1 76 ? -15.013 5.821 -1.499 1.00 88.56 76 SER A O 1
ATOM 607 N N . GLY A 1 77 ? -14.810 7.615 -2.820 1.00 88.50 77 GLY A N 1
ATOM 608 C CA . GLY A 1 77 ? -15.665 8.483 -1.997 1.00 88.50 77 GLY A CA 1
ATOM 609 C C . GLY A 1 77 ? -15.338 8.425 -0.497 1.00 88.50 77 GLY A C 1
ATOM 610 O O . GLY A 1 77 ? -14.209 8.703 -0.096 1.00 88.50 77 GLY A O 1
ATOM 611 N N . ASP A 1 78 ? -16.333 8.037 0.303 1.00 91.00 78 ASP A N 1
ATOM 612 C CA . ASP A 1 78 ? -16.266 7.946 1.766 1.00 91.00 78 ASP A CA 1
ATOM 613 C C . ASP A 1 78 ? -15.981 6.518 2.291 1.00 91.00 78 ASP A C 1
ATOM 615 O O . ASP A 1 78 ? -16.183 6.245 3.471 1.00 91.00 78 ASP A O 1
ATOM 619 N N . GLU A 1 79 ? -15.443 5.610 1.467 1.00 93.75 79 GLU A N 1
ATOM 620 C CA . GLU A 1 79 ? -15.217 4.184 1.794 1.00 93.75 79 GLU A CA 1
ATOM 621 C C . GLU A 1 79 ? -14.524 3.951 3.152 1.00 93.75 79 GLU A C 1
ATOM 623 O O . GLU A 1 79 ? -14.949 3.099 3.931 1.00 93.75 79 GLU A O 1
ATOM 628 N N . ALA A 1 80 ? -13.508 4.748 3.499 1.00 92.75 80 ALA A N 1
ATOM 629 C CA . ALA A 1 80 ? -12.824 4.653 4.793 1.00 92.75 80 ALA A CA 1
ATOM 630 C C . ALA A 1 80 ? -13.709 5.042 5.990 1.00 92.75 80 ALA A C 1
ATOM 632 O O . ALA A 1 80 ? -13.565 4.499 7.089 1.00 92.75 80 ALA A O 1
ATOM 633 N N . ARG A 1 81 ? -14.615 6.001 5.791 1.00 92.81 81 ARG A N 1
ATOM 634 C CA . ARG A 1 81 ? -15.572 6.440 6.806 1.00 92.81 81 ARG A CA 1
ATOM 635 C C . ARG A 1 81 ? -16.693 5.419 6.958 1.00 92.81 81 ARG A C 1
ATOM 637 O O . ARG A 1 81 ? -16.967 5.008 8.081 1.00 92.81 81 ARG A O 1
ATOM 644 N N . ASP A 1 82 ? -17.253 4.955 5.847 1.00 94.19 82 ASP A N 1
ATOM 645 C CA . ASP A 1 82 ? -18.294 3.926 5.836 1.00 94.19 82 ASP A CA 1
ATOM 646 C C . ASP A 1 82 ? -17.790 2.638 6.495 1.00 94.19 82 ASP A C 1
ATOM 648 O O . ASP A 1 82 ? -18.464 2.040 7.334 1.00 94.19 82 ASP A O 1
ATOM 652 N N . TRP A 1 83 ? -16.551 2.245 6.189 1.00 94.44 83 TRP A N 1
ATOM 653 C CA . TRP A 1 83 ? -15.886 1.124 6.842 1.00 94.44 83 TRP A CA 1
ATOM 654 C C . TRP A 1 83 ? -15.819 1.284 8.362 1.00 94.44 83 TRP A C 1
ATOM 656 O O . TRP A 1 83 ? -16.106 0.336 9.099 1.00 94.44 83 TRP A O 1
ATOM 666 N N . LYS A 1 84 ? -15.436 2.469 8.847 1.00 94.06 84 LYS A N 1
ATOM 667 C CA . LYS A 1 84 ? -15.322 2.752 10.281 1.00 94.06 84 LYS A CA 1
ATOM 668 C C . LYS A 1 84 ? -16.680 2.585 10.965 1.00 94.06 84 LYS A C 1
ATOM 670 O O . LYS A 1 84 ? -16.762 1.924 11.999 1.00 94.06 84 LYS A O 1
ATOM 675 N N . ASP A 1 85 ? -17.730 3.133 10.362 1.00 93.12 85 ASP A N 1
ATOM 676 C CA . ASP A 1 85 ? -19.088 3.088 10.907 1.00 93.12 85 A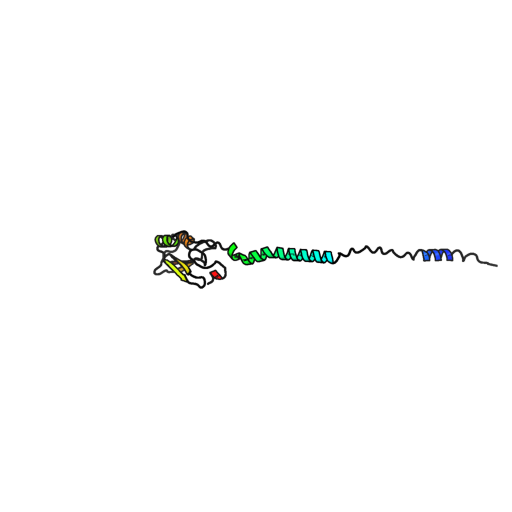SP A CA 1
ATOM 677 C C . ASP A 1 85 ? -19.657 1.653 10.901 1.00 93.12 85 ASP A C 1
ATOM 679 O O . ASP A 1 85 ? -20.340 1.252 11.842 1.00 93.12 85 ASP A O 1
ATOM 683 N N . LEU A 1 86 ? -19.319 0.840 9.892 1.00 91.31 86 LEU A N 1
ATOM 684 C CA . LEU A 1 86 ? -19.776 -0.551 9.769 1.00 91.31 86 LEU A CA 1
ATOM 685 C C . LEU A 1 86 ? -18.989 -1.559 10.619 1.00 91.31 86 LEU A C 1
ATOM 687 O O . LEU A 1 86 ? -19.541 -2.585 11.024 1.00 91.31 86 LEU A O 1
ATOM 691 N N . SER A 1 87 ? -17.693 -1.326 10.828 1.00 90.44 87 SER A N 1
ATOM 692 C CA . SER A 1 87 ? -16.805 -2.256 11.539 1.00 90.44 87 SER A CA 1
ATOM 693 C C . SER A 1 87 ? -16.623 -1.916 13.017 1.00 90.44 87 SER A C 1
ATOM 695 O O . SER A 1 87 ? -16.138 -2.760 13.768 1.00 90.44 87 SER A O 1
ATOM 697 N N . GLY A 1 88 ? -16.954 -0.685 13.430 1.00 91.75 88 GLY A N 1
ATOM 698 C CA . GLY A 1 88 ? -16.562 -0.148 14.736 1.00 91.75 88 GLY A CA 1
ATOM 699 C C . GLY A 1 88 ? -15.046 0.036 14.880 1.00 91.75 88 GLY A C 1
ATOM 700 O O . GLY A 1 88 ? -14.551 0.249 15.986 1.00 91.75 88 GLY A O 1
ATOM 701 N N . GLY A 1 89 ? -14.303 -0.077 13.775 1.00 93.44 89 GLY A N 1
ATOM 702 C CA . GLY A 1 89 ? -12.857 0.037 13.737 1.00 93.44 89 GLY A CA 1
ATOM 703 C C . GLY A 1 89 ? -12.361 1.457 13.996 1.00 93.44 89 GLY A C 1
ATOM 704 O O . GLY A 1 89 ? -13.113 2.434 14.060 1.00 93.44 89 GLY A O 1
ATOM 705 N N . LYS A 1 90 ? -11.043 1.585 14.129 1.00 95.88 90 LYS A N 1
ATOM 706 C CA . LYS A 1 90 ? -10.371 2.860 14.371 1.00 95.88 90 LYS A CA 1
ATOM 707 C C . LYS A 1 90 ? -9.447 3.205 13.212 1.00 95.88 90 LYS A C 1
ATOM 709 O O . LYS A 1 90 ? -8.581 2.419 12.846 1.00 95.88 90 LYS A O 1
ATOM 714 N N . ILE A 1 91 ? -9.601 4.412 12.677 1.00 96.62 91 ILE A N 1
ATOM 715 C CA . ILE A 1 91 ? -8.655 4.990 11.718 1.00 96.62 91 ILE A CA 1
ATOM 716 C C . ILE A 1 91 ? -7.438 5.504 12.492 1.00 96.62 91 ILE A C 1
ATOM 718 O O . ILE A 1 91 ? -7.585 6.190 13.508 1.00 96.62 91 ILE A O 1
ATOM 722 N N . VAL A 1 92 ? -6.247 5.158 12.016 1.00 96.69 92 VAL A N 1
ATOM 723 C CA . VAL A 1 92 ? -4.961 5.556 12.586 1.00 96.69 92 VAL A CA 1
ATOM 724 C C . VAL A 1 92 ? -4.214 6.375 11.540 1.00 96.69 92 VAL A C 1
ATOM 726 O O . VAL A 1 92 ? -3.653 5.826 10.596 1.00 96.69 92 VAL A O 1
ATOM 729 N N . ASP A 1 93 ? -4.220 7.693 11.713 1.00 97.06 93 ASP A N 1
ATOM 730 C CA . ASP A 1 93 ? -3.457 8.614 10.872 1.00 97.06 93 ASP A CA 1
ATOM 731 C C . ASP A 1 93 ? -2.063 8.840 11.477 1.00 97.06 93 ASP A C 1
ATOM 733 O O . ASP A 1 93 ? -1.926 9.057 12.684 1.00 97.06 93 ASP A O 1
ATOM 737 N N . TYR A 1 94 ? -1.027 8.790 10.640 1.00 95.75 94 TYR A N 1
ATOM 738 C CA . TYR A 1 94 ? 0.368 9.014 11.028 1.00 95.75 94 TYR A CA 1
ATOM 739 C C . TYR A 1 94 ? 1.152 9.689 9.895 1.00 95.75 94 TYR A C 1
ATOM 741 O O . TYR A 1 94 ? 0.635 9.885 8.798 1.00 95.75 94 TYR A O 1
ATOM 749 N N . THR A 1 95 ? 2.398 10.083 10.158 1.00 96.44 95 THR A N 1
ATOM 750 C CA . THR A 1 95 ? 3.239 10.796 9.184 1.00 96.44 95 THR A CA 1
ATOM 751 C C . THR A 1 95 ? 4.584 10.102 9.037 1.00 96.44 95 THR A C 1
ATOM 753 O O . THR A 1 95 ? 5.207 9.748 10.037 1.00 96.44 95 THR A O 1
ATOM 756 N N . THR A 1 96 ? 5.045 9.961 7.798 1.00 94.88 96 THR A N 1
ATOM 757 C CA . THR A 1 96 ? 6.401 9.518 7.436 1.00 94.88 96 THR A CA 1
ATOM 758 C C . THR A 1 96 ? 7.105 10.624 6.643 1.00 94.88 96 THR A C 1
ATOM 760 O O . THR A 1 96 ? 6.517 11.677 6.378 1.00 94.88 96 THR A O 1
ATOM 763 N N . SER A 1 97 ? 8.357 10.427 6.223 1.00 94.69 97 SER A N 1
ATOM 764 C CA . SER A 1 97 ? 9.035 11.367 5.314 1.00 94.69 97 SER A CA 1
ATOM 765 C C . SER A 1 97 ? 8.346 11.474 3.947 1.00 94.69 97 SER A C 1
ATOM 767 O O . SER A 1 97 ? 8.545 12.454 3.229 1.00 94.69 97 SER A O 1
ATOM 769 N N . GLN A 1 98 ? 7.479 10.514 3.611 1.00 94.44 98 GLN A N 1
ATOM 770 C CA . GLN A 1 98 ? 6.651 10.518 2.403 1.00 94.44 98 GLN A CA 1
ATOM 771 C C . GLN A 1 98 ? 5.319 11.257 2.562 1.00 94.44 98 GLN A C 1
ATOM 773 O O . GLN A 1 98 ? 4.564 11.360 1.594 1.00 94.44 98 GLN A O 1
ATOM 778 N N . GLY A 1 99 ? 5.039 11.781 3.757 1.00 96.31 99 GLY A N 1
ATOM 779 C CA . GLY A 1 99 ? 3.838 12.547 4.058 1.00 96.31 99 GLY A CA 1
ATOM 780 C C . GLY A 1 99 ? 2.834 11.766 4.895 1.00 96.31 99 GLY A C 1
ATOM 781 O O . GLY A 1 99 ? 3.195 10.870 5.663 1.00 96.31 99 GLY A O 1
ATOM 782 N N . LYS A 1 100 ? 1.561 12.135 4.771 1.00 97.12 100 LYS A N 1
ATOM 783 C CA . LYS A 1 100 ? 0.469 11.558 5.563 1.00 97.12 100 LYS A CA 1
ATOM 784 C C . LYS A 1 100 ? 0.187 10.124 5.145 1.00 97.12 100 LYS A C 1
ATOM 786 O O . LYS A 1 100 ? -0.017 9.842 3.969 1.00 97.12 100 LYS A O 1
ATOM 791 N N . GLN A 1 101 ? 0.124 9.244 6.126 1.00 96.62 101 GLN A N 1
ATOM 792 C CA . GLN A 1 101 ? -0.189 7.835 5.966 1.00 96.62 101 GLN A CA 1
ATOM 793 C C . GLN A 1 101 ? -1.402 7.475 6.825 1.00 96.62 101 GLN A C 1
ATOM 795 O O . GLN A 1 101 ? -1.727 8.162 7.801 1.00 96.62 101 GLN A O 1
ATOM 800 N N . ARG A 1 102 ? -2.069 6.383 6.461 1.00 96.00 102 ARG A N 1
ATOM 801 C CA . ARG A 1 102 ? -3.261 5.888 7.141 1.00 96.00 102 ARG A CA 1
ATOM 802 C C . ARG A 1 102 ? -3.207 4.375 7.283 1.00 96.00 102 ARG A C 1
ATOM 804 O O . ARG A 1 102 ? -2.899 3.654 6.342 1.00 96.00 102 ARG A O 1
ATOM 811 N N . ALA A 1 103 ? -3.568 3.912 8.469 1.00 96.75 103 ALA A N 1
AT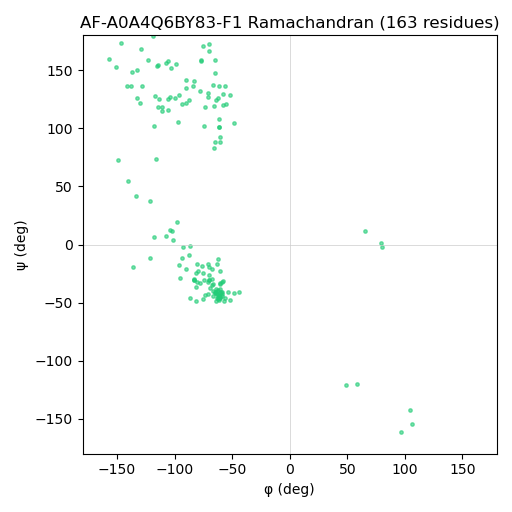OM 812 C CA . ALA A 1 103 ? -3.829 2.516 8.768 1.00 96.75 103 ALA A CA 1
ATOM 813 C C . ALA A 1 103 ? -5.189 2.372 9.464 1.00 96.75 103 ALA A C 1
ATOM 815 O O . ALA A 1 103 ? -5.802 3.350 9.903 1.00 96.75 103 ALA A O 1
ATOM 816 N N . PHE A 1 104 ? -5.663 1.137 9.570 1.00 96.62 104 PHE A N 1
ATOM 817 C CA . PHE A 1 104 ? -6.994 0.817 10.069 1.00 96.62 104 PHE A CA 1
ATOM 818 C C . PHE A 1 104 ? -6.912 -0.308 11.090 1.00 96.62 104 PHE A C 1
ATOM 820 O O . PHE A 1 104 ? -6.350 -1.361 10.813 1.00 96.62 104 PHE A O 1
ATOM 827 N N . LEU A 1 105 ? -7.468 -0.088 12.276 1.00 95.75 105 LEU A N 1
ATOM 828 C CA . LEU A 1 105 ? -7.490 -1.065 13.355 1.00 95.75 105 LEU A CA 1
ATOM 829 C C . LEU A 1 105 ? -8.886 -1.683 13.477 1.00 95.75 105 LEU A C 1
ATOM 831 O O . LEU A 1 105 ? -9.872 -0.957 13.614 1.00 95.75 105 LEU A O 1
ATOM 835 N N . GLN A 1 106 ? -8.965 -3.011 13.454 1.00 94.06 106 GLN A N 1
ATOM 836 C CA . GLN A 1 106 ? -10.211 -3.778 13.528 1.00 94.06 106 GLN A CA 1
ATOM 837 C C . GLN A 1 106 ? -10.104 -4.911 14.557 1.00 94.06 106 GLN A C 1
ATOM 839 O O . GLN A 1 106 ? -9.026 -5.472 14.736 1.00 94.06 106 GLN A O 1
ATOM 844 N N . GLY A 1 107 ? -11.222 -5.292 15.183 1.00 92.81 107 GLY A N 1
ATOM 845 C CA . GLY A 1 107 ? -11.292 -6.403 16.140 1.00 92.81 107 GLY A CA 1
ATOM 846 C C . GLY A 1 107 ? -11.388 -5.918 17.585 1.00 92.81 107 GLY A C 1
ATOM 847 O O . GLY A 1 107 ? -12.060 -4.924 17.852 1.00 92.81 107 GLY A O 1
ATOM 848 N N . GLU A 1 108 ? -10.727 -6.613 18.512 1.00 93.50 108 GLU A N 1
ATOM 849 C CA . GLU A 1 108 ? -10.706 -6.241 19.933 1.00 93.50 108 GLU A CA 1
ATOM 850 C C . GLU A 1 108 ? -9.792 -5.028 20.170 1.00 93.50 108 GLU A C 1
ATOM 852 O O . GLU A 1 108 ? -8.569 -5.139 20.175 1.00 93.50 108 GLU A O 1
ATOM 857 N N . LEU A 1 109 ? -10.378 -3.841 20.340 1.00 92.19 109 LEU A N 1
ATOM 858 C CA . LEU A 1 109 ? -9.621 -2.585 20.382 1.00 92.19 109 LEU A CA 1
ATOM 859 C C . LEU A 1 109 ? -9.152 -2.177 21.783 1.00 92.19 109 LEU A C 1
ATOM 861 O O . LEU A 1 109 ? -8.251 -1.343 21.889 1.00 92.19 109 LEU A O 1
ATOM 865 N N . ALA A 1 110 ? -9.777 -2.689 22.845 1.00 92.88 110 ALA A N 1
ATOM 866 C CA . ALA A 1 110 ? -9.486 -2.258 24.207 1.00 92.88 110 ALA A CA 1
ATOM 867 C C . ALA A 1 110 ? -8.321 -3.047 24.804 1.00 92.88 110 ALA A C 1
ATOM 869 O O . ALA A 1 110 ? -7.417 -2.458 25.396 1.00 92.88 110 ALA A O 1
ATOM 870 N N . ASN A 1 111 ? -8.338 -4.372 24.647 1.00 94.56 111 ASN A N 1
ATOM 871 C CA . ASN A 1 111 ? -7.285 -5.240 25.166 1.00 94.56 111 ASN A CA 1
ATOM 872 C C . ASN A 1 111 ? -7.093 -6.485 24.285 1.00 94.56 111 ASN A C 1
ATOM 874 O O . ASN A 1 111 ? -7.499 -7.585 24.677 1.00 94.56 111 ASN A O 1
ATOM 878 N N . PRO A 1 112 ? -6.504 -6.329 23.086 1.00 95.00 112 PRO A N 1
ATOM 879 C CA . PRO A 1 112 ? -6.291 -7.455 22.195 1.00 95.00 112 PRO A CA 1
ATOM 880 C C . PRO A 1 112 ? -5.285 -8.436 22.786 1.00 95.00 112 PRO A C 1
ATOM 882 O O . PRO A 1 112 ? -4.218 -8.054 23.265 1.00 95.00 112 PRO A O 1
ATOM 885 N N . ARG A 1 113 ? -5.587 -9.726 22.666 1.00 96.75 113 ARG A N 1
ATOM 886 C CA . ARG A 1 113 ? -4.650 -10.807 22.982 1.00 96.75 113 ARG A CA 1
ATOM 887 C C . ARG A 1 113 ? -3.449 -10.800 22.037 1.00 96.75 113 ARG A C 1
ATOM 889 O O . ARG A 1 113 ? -2.330 -11.018 22.483 1.00 96.75 113 ARG A O 1
ATOM 896 N N . ASN A 1 114 ? -3.691 -10.559 20.748 1.00 95.62 114 ASN A N 1
ATOM 897 C CA . ASN A 1 114 ? -2.661 -10.423 19.719 1.00 95.62 114 ASN A CA 1
ATOM 898 C C . ASN A 1 114 ? -2.989 -9.248 18.799 1.00 95.62 114 ASN A C 1
ATOM 900 O O . ASN A 1 114 ? -4.162 -9.000 18.515 1.00 95.62 114 ASN A O 1
ATOM 904 N N . LEU A 1 115 ? -1.951 -8.592 18.280 1.00 95.25 115 LEU A N 1
ATOM 905 C CA . LEU A 1 115 ? -2.062 -7.626 17.192 1.00 95.25 115 LEU A CA 1
ATOM 906 C C . LEU A 1 115 ? -1.411 -8.195 15.932 1.00 95.25 115 LEU A C 1
ATOM 908 O O . LEU A 1 115 ? -0.204 -8.431 15.899 1.00 95.25 115 LEU A O 1
ATOM 912 N N . TRP A 1 116 ? -2.206 -8.370 14.888 1.00 94.69 116 TRP A N 1
ATOM 913 C CA . TRP A 1 116 ? -1.754 -8.845 13.590 1.00 94.69 116 TRP A CA 1
ATOM 914 C C . TRP A 1 116 ? -1.584 -7.673 12.634 1.00 94.69 116 TRP A C 1
ATOM 916 O O . TRP A 1 116 ? -2.515 -6.899 12.428 1.00 94.69 116 TRP A O 1
ATOM 926 N N . VAL A 1 117 ? -0.409 -7.545 12.026 1.00 95.00 117 VAL A N 1
ATOM 927 C CA . VAL A 1 117 ? -0.160 -6.525 11.003 1.00 95.00 117 VAL A CA 1
ATOM 928 C C . VAL A 1 117 ? -0.427 -7.134 9.634 1.00 95.00 117 VAL A C 1
ATOM 930 O O . VAL A 1 117 ? 0.191 -8.130 9.259 1.00 95.00 117 VAL A O 1
ATOM 933 N N . VAL A 1 118 ? -1.361 -6.540 8.899 1.00 94.12 118 VAL A N 1
ATOM 934 C CA . VAL A 1 118 ? -1.783 -6.996 7.578 1.00 94.12 118 VAL A CA 1
ATOM 935 C C . VAL A 1 118 ? -1.328 -5.981 6.548 1.00 94.12 118 VAL A C 1
ATOM 937 O O . VAL A 1 118 ? -1.799 -4.844 6.513 1.00 94.12 118 VAL A O 1
ATOM 940 N N . CYS A 1 119 ? -0.428 -6.430 5.685 1.00 92.56 119 CYS A N 1
ATOM 941 C CA . CYS A 1 119 ? 0.057 -5.657 4.558 1.00 92.56 119 CYS A CA 1
ATOM 942 C C . CYS A 1 119 ? -0.570 -6.227 3.284 1.00 92.56 119 CYS A C 1
ATOM 944 O O . CYS A 1 119 ? -0.341 -7.393 2.951 1.00 92.56 119 CYS A O 1
ATOM 946 N N . ALA A 1 120 ? -1.389 -5.424 2.605 1.00 86.88 120 ALA A N 1
ATOM 947 C CA . ALA A 1 120 ? -2.093 -5.852 1.402 1.00 86.88 120 ALA A CA 1
ATOM 948 C C . ALA A 1 120 ? -1.126 -6.174 0.251 1.00 86.88 120 ALA A C 1
ATOM 950 O O . ALA A 1 120 ? 0.014 -5.719 0.208 1.00 86.88 120 ALA A O 1
ATOM 951 N N . GLY A 1 121 ? -1.591 -6.968 -0.713 1.00 85.75 121 GLY A N 1
ATOM 952 C CA . GLY A 1 121 ? -0.852 -7.197 -1.950 1.00 85.75 121 GLY A CA 1
ATOM 953 C C . GLY A 1 121 ? -0.817 -5.957 -2.847 1.00 85.75 121 GLY A C 1
ATOM 954 O O . GLY A 1 121 ? -1.586 -5.012 -2.692 1.00 85.75 121 GLY A O 1
ATOM 955 N N . ASN A 1 122 ? 0.061 -5.988 -3.845 1.00 87.81 122 ASN A N 1
ATOM 956 C CA . ASN A 1 122 ? 0.099 -4.969 -4.887 1.00 87.81 122 ASN A CA 1
ATOM 957 C C . ASN A 1 122 ? -1.260 -4.829 -5.605 1.00 87.81 122 ASN A C 1
ATOM 959 O O . ASN A 1 122 ? -1.874 -5.835 -5.956 1.00 87.81 122 ASN A O 1
ATOM 963 N N . GLY A 1 123 ? -1.700 -3.593 -5.856 1.00 87.00 123 GLY A N 1
ATOM 964 C CA . GLY A 1 123 ? -2.996 -3.306 -6.485 1.00 87.00 123 GLY A CA 1
ATOM 965 C C . GLY A 1 123 ? -4.214 -3.400 -5.556 1.00 87.00 123 GLY A C 1
ATOM 966 O O . GLY A 1 123 ? -5.332 -3.191 -6.018 1.00 87.00 123 GLY A O 1
ATOM 967 N N . SER A 1 124 ? -4.018 -3.692 -4.269 1.00 91.31 124 SER A N 1
ATOM 968 C CA . SER A 1 124 ? -5.081 -3.768 -3.261 1.00 91.31 124 SER A CA 1
ATOM 969 C C . SER A 1 124 ? -4.890 -2.686 -2.200 1.00 91.31 124 SER A C 1
ATOM 971 O O . SER A 1 124 ? -3.774 -2.219 -1.970 1.00 91.31 124 SER A O 1
ATOM 973 N N . VAL A 1 125 ? -5.992 -2.276 -1.579 1.00 94.38 125 VAL A N 1
ATOM 974 C CA . VAL A 1 125 ? -6.003 -1.371 -0.423 1.00 94.38 125 VAL A CA 1
ATOM 975 C C . VAL A 1 125 ? -6.326 -2.153 0.846 1.00 94.38 125 VAL A C 1
ATOM 977 O O . VAL A 1 125 ? -6.923 -3.230 0.803 1.00 94.38 125 VAL A O 1
ATOM 980 N N . ALA A 1 126 ? -5.937 -1.613 1.993 1.00 94.81 126 ALA A N 1
ATOM 981 C CA . ALA A 1 126 ? -6.050 -2.255 3.295 1.00 94.81 126 ALA A CA 1
ATOM 982 C C . ALA A 1 126 ? -7.481 -2.734 3.603 1.00 94.81 126 ALA A C 1
ATOM 984 O O . ALA A 1 126 ? -7.671 -3.845 4.105 1.00 94.81 126 ALA A O 1
ATOM 985 N N . LEU A 1 127 ? -8.496 -1.934 3.256 1.00 94.38 127 LEU A N 1
ATOM 986 C CA . LEU A 1 127 ? -9.896 -2.253 3.560 1.00 94.38 127 LEU A CA 1
ATOM 987 C C . LEU A 1 127 ? -10.471 -3.425 2.752 1.00 94.38 127 LEU A C 1
ATOM 989 O O . LEU A 1 127 ? -11.413 -4.059 3.231 1.00 94.38 127 LEU A O 1
ATOM 993 N N . ASP A 1 128 ? -9.865 -3.801 1.618 1.00 92.19 128 ASP A N 1
ATOM 994 C CA . ASP A 1 128 ? -10.265 -5.004 0.866 1.00 92.19 128 ASP A CA 1
ATOM 995 C C . ASP A 1 128 ? -10.161 -6.264 1.752 1.00 92.19 128 ASP A C 1
ATOM 997 O O . ASP A 1 128 ? -10.953 -7.202 1.636 1.00 92.19 128 ASP A O 1
ATOM 1001 N N . TRP A 1 129 ? -9.209 -6.268 2.692 1.00 91.00 129 TRP A N 1
ATOM 1002 C CA . TRP A 1 129 ? -8.975 -7.370 3.625 1.00 91.00 129 TRP A CA 1
ATOM 1003 C C . TRP A 1 129 ? -9.919 -7.354 4.824 1.00 91.00 129 TRP A C 1
ATOM 1005 O O . TRP A 1 129 ? -10.204 -8.406 5.396 1.00 91.00 129 TRP A O 1
ATOM 1015 N N . SER A 1 130 ? -10.459 -6.190 5.192 1.00 90.31 130 SER A N 1
ATOM 1016 C CA . SER A 1 130 ? -11.343 -6.063 6.352 1.00 90.31 130 SER A CA 1
ATOM 1017 C C . SER A 1 130 ? -12.593 -6.941 6.240 1.00 90.31 130 SER A C 1
ATOM 1019 O O . SER A 1 130 ? -12.997 -7.596 7.207 1.00 90.31 130 SER A O 1
ATOM 1021 N N . HIS A 1 131 ? -13.178 -7.004 5.041 1.00 82.75 131 HIS A N 1
ATOM 1022 C CA . HIS A 1 131 ? -14.327 -7.862 4.758 1.00 82.75 131 HIS A CA 1
ATOM 1023 C C . HIS A 1 131 ? -14.017 -9.342 4.975 1.00 82.75 131 HIS A C 1
ATOM 1025 O O . HIS A 1 131 ? -14.887 -10.102 5.395 1.00 82.75 131 HIS A O 1
ATOM 1031 N N . TRP A 1 132 ? -12.776 -9.755 4.716 1.00 81.75 132 TRP A N 1
ATOM 1032 C CA . TRP A 1 132 ? -12.358 -11.138 4.890 1.00 81.75 132 TRP A CA 1
ATOM 1033 C C . TRP A 1 132 ? -12.273 -11.528 6.370 1.00 81.75 132 TRP A C 1
ATOM 1035 O O . TRP A 1 132 ? -12.567 -12.670 6.721 1.00 81.75 132 TRP A O 1
ATOM 1045 N N . PHE A 1 133 ? -11.923 -10.583 7.248 1.00 81.62 133 PHE A N 1
ATOM 1046 C CA . PHE A 1 133 ? -11.711 -10.859 8.668 1.00 81.62 133 PHE A CA 1
ATOM 1047 C C . PHE A 1 133 ? -12.986 -10.881 9.505 1.00 81.62 133 PHE A C 1
ATOM 1049 O O . PHE A 1 133 ? -13.031 -11.638 10.471 1.00 81.62 133 PHE A O 1
ATOM 1056 N N . LYS A 1 134 ? -14.017 -10.114 9.128 1.00 73.56 134 LYS A N 1
ATOM 1057 C CA . LYS A 1 134 ? -15.221 -9.865 9.945 1.00 73.56 134 LYS A CA 1
ATOM 1058 C C . LYS A 1 134 ? -15.807 -11.112 10.632 1.00 73.56 134 LYS A C 1
ATOM 1060 O O . LYS A 1 134 ? -16.151 -11.030 11.804 1.00 73.56 134 LYS A O 1
ATOM 1065 N N . ASP A 1 135 ? -15.840 -12.252 9.939 1.00 75.94 135 ASP A N 1
ATOM 1066 C CA . ASP A 1 135 ? -16.464 -13.488 10.441 1.00 75.94 135 ASP A CA 1
ATOM 1067 C C . ASP A 1 135 ? -15.482 -14.664 10.600 1.00 75.94 135 ASP A C 1
ATOM 1069 O O . ASP A 1 135 ? -15.894 -15.799 10.836 1.00 75.94 135 ASP A O 1
ATOM 1073 N N . ARG A 1 136 ? -14.178 -14.433 10.405 1.00 79.62 136 ARG A N 1
ATOM 1074 C CA . ARG A 1 136 ? -13.180 -15.516 10.267 1.00 79.62 136 ARG A CA 1
ATOM 1075 C C . ARG A 1 136 ? -12.059 -15.468 11.290 1.00 79.62 136 ARG A C 1
ATOM 1077 O O . ARG A 1 136 ? -11.290 -16.423 11.386 1.00 79.62 136 ARG A O 1
ATOM 1084 N N . VAL A 1 137 ? -11.944 -14.369 12.028 1.00 79.69 137 VAL A N 1
ATOM 1085 C CA . VAL A 1 137 ? -10.830 -14.148 12.950 1.00 79.69 137 VAL A CA 1
ATOM 1086 C C . VAL A 1 137 ? -11.230 -14.382 14.404 1.00 79.69 137 VAL A C 1
ATOM 1088 O O . VAL A 1 137 ? -12.393 -14.197 14.764 1.00 79.69 137 VAL A O 1
ATOM 1091 N N . PRO A 1 138 ? -10.280 -14.781 15.268 1.00 86.06 138 PRO A N 1
ATOM 1092 C CA . PRO A 1 138 ? -10.546 -14.934 16.692 1.00 86.06 138 PRO A CA 1
ATOM 1093 C C . PRO A 1 138 ? -11.041 -13.623 17.320 1.00 86.06 138 PRO A C 1
ATOM 1095 O O . PRO A 1 138 ? -10.387 -12.591 17.194 1.00 86.06 138 PRO A O 1
ATOM 1098 N N . ALA A 1 139 ? -12.152 -13.683 18.060 1.00 83.81 139 ALA A N 1
ATOM 1099 C CA . ALA A 1 139 ? -12.827 -12.511 18.634 1.00 83.81 139 ALA A CA 1
ATOM 1100 C C . ALA A 1 139 ? -12.001 -11.704 19.662 1.00 83.81 139 ALA A C 1
ATOM 1102 O O . ALA A 1 139 ? -12.401 -10.606 20.021 1.00 83.81 139 ALA A O 1
ATOM 1103 N N . GLY A 1 140 ? -10.871 -12.233 20.145 1.00 92.19 140 GLY A N 1
ATOM 1104 C CA . GLY A 1 140 ? -9.989 -11.560 21.109 1.00 92.19 140 GLY A CA 1
ATOM 1105 C C . GLY A 1 140 ? -8.741 -10.920 20.499 1.00 92.19 140 GLY A C 1
ATOM 1106 O O . GLY A 1 140 ? -7.889 -10.446 21.244 1.00 92.19 140 GLY A O 1
ATOM 1107 N N . ASP A 1 141 ? -8.589 -10.948 19.177 1.00 94.50 141 ASP A N 1
ATOM 1108 C CA . ASP A 1 141 ? -7.414 -10.414 18.491 1.00 94.50 141 ASP A CA 1
ATOM 1109 C C . ASP A 1 141 ? -7.760 -9.101 17.762 1.00 94.50 141 ASP A C 1
ATOM 1111 O O . ASP A 1 141 ? -8.915 -8.848 17.402 1.00 94.50 141 ASP A O 1
ATOM 1115 N N . ALA A 1 142 ? -6.744 -8.271 17.522 1.00 94.56 142 ALA A N 1
ATOM 1116 C CA . ALA A 1 142 ? -6.831 -7.064 16.708 1.00 94.56 142 ALA A CA 1
ATOM 1117 C C . ALA A 1 142 ? -5.987 -7.184 15.438 1.00 94.56 142 ALA A C 1
ATOM 1119 O O . ALA A 1 142 ? -4.982 -7.895 15.395 1.00 94.56 142 ALA A O 1
ATOM 1120 N N . TRP A 1 143 ? -6.378 -6.426 14.420 1.00 94.75 143 TRP A N 1
ATOM 1121 C CA . TRP A 1 143 ? -5.765 -6.418 13.098 1.00 94.75 143 TRP A CA 1
ATOM 1122 C C . TRP A 1 143 ? -5.473 -4.981 12.691 1.00 94.75 143 TRP A C 1
ATOM 1124 O O . TRP A 1 143 ? -6.386 -4.158 12.633 1.00 94.75 143 TRP A O 1
ATOM 1134 N N . LEU A 1 144 ? -4.205 -4.685 12.421 1.00 96.25 144 LEU A N 1
ATOM 1135 C CA . LEU A 1 144 ? -3.753 -3.425 11.851 1.00 96.25 144 LEU A CA 1
ATOM 1136 C C . LEU A 1 144 ? -3.590 -3.604 10.343 1.00 96.25 144 LEU A C 1
ATOM 1138 O O . LEU A 1 144 ? -2.644 -4.241 9.886 1.00 96.25 144 LEU A O 1
ATOM 1142 N N . LEU A 1 145 ? -4.519 -3.046 9.580 1.00 95.94 145 LEU A N 1
ATOM 1143 C CA . LEU A 1 145 ? -4.521 -3.057 8.124 1.00 95.94 145 LEU A CA 1
ATOM 1144 C C . LEU A 1 145 ? -3.768 -1.818 7.630 1.00 95.94 145 LEU A C 1
ATOM 1146 O O . LEU A 1 145 ? -4.140 -0.693 7.973 1.00 95.94 145 LEU A O 1
ATOM 1150 N N . VAL A 1 146 ? -2.708 -2.022 6.852 1.00 95.56 146 VAL A N 1
ATOM 1151 C CA . VAL A 1 146 ? -1.790 -0.952 6.441 1.00 95.56 146 VAL A CA 1
ATOM 1152 C C . VAL A 1 146 ? -1.888 -0.717 4.938 1.00 95.56 146 VAL A C 1
ATOM 1154 O O . VAL A 1 146 ? -1.692 -1.644 4.149 1.00 95.56 146 VAL A O 1
ATOM 1157 N N . ASP A 1 147 ? -2.156 0.530 4.550 1.00 95.12 147 ASP A N 1
ATOM 1158 C CA . ASP A 1 147 ? -1.982 0.980 3.170 1.00 95.12 147 ASP A CA 1
ATOM 1159 C C . ASP A 1 147 ? -0.526 1.369 2.917 1.00 95.12 147 ASP A C 1
ATOM 1161 O O . ASP A 1 147 ? 0.129 2.003 3.744 1.00 95.12 147 ASP A O 1
ATOM 1165 N N . TYR A 1 148 ? -0.025 1.030 1.733 1.00 94.38 148 TYR A N 1
ATOM 1166 C CA . TYR A 1 148 ? 1.295 1.473 1.299 1.00 94.38 148 TYR A CA 1
ATOM 1167 C C . TYR A 1 148 ? 1.294 2.937 0.839 1.00 94.38 148 TYR A C 1
ATOM 1169 O O . TYR A 1 148 ? 0.258 3.443 0.401 1.00 94.38 148 TYR A O 1
ATOM 1177 N N . PRO A 1 149 ? 2.462 3.607 0.822 1.00 94.62 149 PRO A N 1
ATOM 1178 C CA . PRO A 1 149 ? 2.577 4.941 0.249 1.00 94.62 149 PRO A CA 1
ATOM 1179 C C . PRO A 1 149 ? 2.020 5.018 -1.178 1.00 94.62 149 PRO A C 1
ATOM 1181 O O . PRO A 1 149 ? 2.372 4.219 -2.055 1.00 94.62 149 PRO A O 1
ATOM 1184 N N . GLY A 1 150 ? 1.146 5.997 -1.410 1.00 93.94 150 GLY A N 1
ATOM 1185 C CA . GLY A 1 150 ? 0.415 6.192 -2.662 1.00 93.94 150 GLY A CA 1
ATOM 1186 C C . GLY A 1 150 ? -0.827 5.309 -2.864 1.00 93.94 150 GLY A C 1
ATOM 1187 O O . GLY A 1 150 ? -1.493 5.474 -3.883 1.00 93.94 150 GLY A O 1
ATOM 1188 N N . TYR A 1 151 ? -1.152 4.393 -1.947 1.00 95.12 151 TYR A N 1
ATOM 1189 C CA . TYR A 1 151 ? -2.404 3.621 -1.949 1.00 95.12 151 TYR A CA 1
ATOM 1190 C C . TYR A 1 151 ? -3.431 4.221 -0.986 1.00 95.12 151 TYR A C 1
ATOM 1192 O O . TYR A 1 151 ? -3.075 4.882 -0.014 1.00 95.12 151 TYR A O 1
ATOM 1200 N N . GLY A 1 152 ? -4.717 3.970 -1.233 1.00 94.81 152 GLY A N 1
ATOM 1201 C CA . GLY A 1 152 ? -5.785 4.363 -0.321 1.00 94.81 152 GLY A CA 1
ATOM 1202 C C . GLY A 1 152 ? -5.809 5.874 -0.071 1.00 94.81 152 GLY A C 1
ATOM 1203 O O . GLY A 1 152 ? -5.985 6.660 -1.002 1.00 94.81 152 GLY A O 1
ATOM 1204 N N . ASN A 1 153 ? -5.648 6.278 1.193 1.00 95.06 153 ASN A N 1
ATOM 1205 C CA . ASN A 1 153 ? -5.512 7.683 1.602 1.00 95.06 153 ASN A CA 1
ATOM 1206 C C . ASN A 1 153 ? -4.057 8.092 1.917 1.00 95.06 153 ASN A C 1
ATOM 1208 O O . ASN A 1 153 ? -3.847 9.158 2.497 1.00 95.06 153 ASN A O 1
ATOM 1212 N N . CYS A 1 154 ? -3.067 7.268 1.575 1.00 95.38 154 CYS A N 1
ATOM 1213 C CA . CYS A 1 154 ? -1.660 7.544 1.840 1.00 95.38 154 CYS A CA 1
ATOM 1214 C C . CYS A 1 154 ? -1.027 8.429 0.758 1.00 95.38 154 CYS A C 1
ATOM 1216 O O . CYS A 1 154 ? -1.183 8.200 -0.444 1.00 95.38 154 CYS A O 1
ATOM 1218 N N . GLU A 1 155 ? -0.243 9.415 1.189 1.00 96.12 155 GLU A N 1
ATOM 1219 C CA . GLU A 1 155 ? 0.638 10.208 0.333 1.00 96.12 155 GLU A CA 1
ATOM 1220 C C . GLU A 1 155 ? 1.892 9.402 -0.063 1.00 96.12 155 GLU A C 1
ATOM 1222 O O . GLU A 1 155 ? 2.155 8.309 0.446 1.00 96.12 155 GLU A O 1
ATOM 1227 N N . GLY A 1 156 ? 2.682 9.938 -0.995 1.00 94.25 156 GLY A N 1
ATOM 1228 C CA . GLY A 1 156 ? 3.911 9.304 -1.472 1.00 94.25 156 GLY A CA 1
ATOM 1229 C C . GLY A 1 156 ? 3.730 8.512 -2.768 1.00 94.25 156 GLY A C 1
ATOM 1230 O O . GLY A 1 156 ? 2.814 8.757 -3.556 1.00 94.25 156 GLY A O 1
ATOM 1231 N N . LYS A 1 157 ? 4.677 7.611 -3.052 1.00 92.12 157 LYS A N 1
ATOM 1232 C CA . LYS A 1 157 ? 4.682 6.794 -4.276 1.00 92.12 157 LYS A CA 1
ATOM 1233 C C . LYS A 1 157 ? 5.161 5.383 -3.970 1.00 92.12 157 LYS A C 1
ATOM 1235 O O . LYS A 1 157 ? 6.222 5.243 -3.356 1.00 92.12 157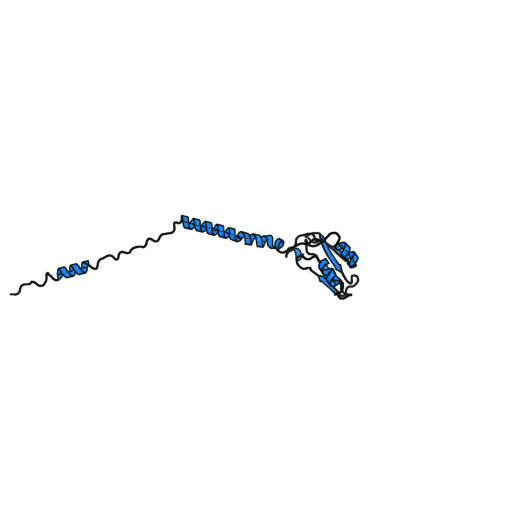 LYS A O 1
ATOM 1240 N N . PRO A 1 158 ? 4.504 4.349 -4.505 1.00 91.50 158 PRO A N 1
ATOM 1241 C CA . PRO A 1 158 ? 4.903 2.987 -4.219 1.00 91.50 158 PRO A CA 1
ATOM 1242 C C . PRO A 1 158 ? 6.235 2.647 -4.894 1.00 91.50 158 PRO A C 1
ATOM 1244 O O . PRO A 1 158 ? 6.436 2.838 -6.097 1.00 91.50 158 PRO A O 1
ATOM 1247 N N . SER A 1 159 ? 7.173 2.157 -4.090 1.00 89.00 159 SER A N 1
ATOM 1248 C CA . SER A 1 159 ? 8.434 1.572 -4.537 1.00 89.00 159 SER A CA 1
ATOM 1249 C C . SER A 1 159 ? 8.972 0.631 -3.453 1.00 89.00 159 SER A C 1
ATOM 1251 O O . SER A 1 159 ? 8.608 0.794 -2.285 1.00 89.00 159 SER A O 1
ATOM 1253 N N . PRO A 1 160 ? 9.875 -0.314 -3.777 1.00 86.31 160 PRO A N 1
ATOM 1254 C CA . PRO A 1 160 ? 10.446 -1.200 -2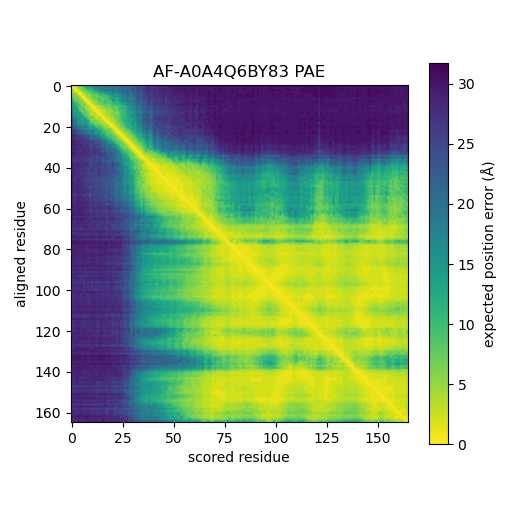.765 1.00 86.31 160 PRO A CA 1
ATOM 1255 C C . PRO A 1 160 ? 11.177 -0.453 -1.642 1.00 86.31 160 PRO A C 1
ATOM 1257 O O . PRO A 1 160 ? 11.192 -0.926 -0.512 1.00 86.31 160 PRO A O 1
ATOM 1260 N N . GLY A 1 161 ? 11.793 0.696 -1.948 1.00 86.00 161 GLY A N 1
ATOM 1261 C CA . GLY A 1 161 ? 12.479 1.520 -0.950 1.00 86.00 161 GLY A CA 1
ATOM 1262 C C . GLY A 1 161 ? 11.501 2.269 -0.049 1.00 86.00 161 GLY A C 1
ATOM 1263 O O . GLY A 1 161 ? 11.657 2.270 1.162 1.00 86.00 161 GLY A O 1
ATOM 1264 N N . HIS A 1 162 ? 10.458 2.840 -0.644 1.00 87.06 162 HIS A N 1
ATOM 1265 C CA . HIS A 1 162 ? 9.451 3.635 0.057 1.00 87.06 162 HIS A CA 1
ATOM 1266 C C . HIS A 1 162 ? 8.536 2.817 0.975 1.00 87.06 162 HIS A C 1
ATOM 1268 O O . HIS A 1 162 ? 8.075 3.323 1.986 1.00 87.06 162 HIS A O 1
ATOM 1274 N N . ILE A 1 163 ? 8.268 1.552 0.653 1.00 86.06 163 ILE A N 1
ATOM 1275 C CA . ILE A 1 163 ? 7.400 0.690 1.476 1.00 86.06 163 ILE A CA 1
ATOM 1276 C C . ILE A 1 163 ? 8.059 0.295 2.816 1.00 86.06 163 ILE A C 1
ATOM 1278 O O . ILE A 1 163 ? 7.379 -0.180 3.718 1.00 86.06 163 ILE A O 1
ATOM 1282 N N . ARG A 1 164 ? 9.383 0.445 2.948 1.00 84.50 164 ARG A N 1
ATOM 1283 C CA . ARG A 1 164 ? 10.158 -0.014 4.117 1.00 84.50 164 ARG A CA 1
ATOM 1284 C C . ARG A 1 164 ? 10.355 1.040 5.204 1.00 84.50 164 ARG A C 1
ATOM 1286 O O . ARG A 1 164 ? 11.029 0.751 6.190 1.00 84.50 164 ARG A O 1
ATOM 1293 N N . GLU A 1 165 ? 9.859 2.242 4.971 1.00 75.62 165 GLU A N 1
ATOM 1294 C CA . GLU A 1 165 ? 9.945 3.369 5.894 1.00 75.62 165 GLU A CA 1
ATOM 1295 C C . GLU A 1 165 ? 8.788 3.359 6.894 1.00 75.62 165 GLU A C 1
ATOM 1297 O O . GLU A 1 165 ? 9.065 3.581 8.092 1.00 75.62 165 GLU A O 1
#

Mean predicted aligned error: 13.68 Å

Nearest PDB structures (foldseek):
  6eic-assembly2_A  TM=8.395E-01  e=1.152E-02  Mycobacterium tuberculosis H37Rv
  7ots-assembly2_B  TM=7.213E-01  e=4.703E-03  Homo sapiens
  7ots-assembly1_A  TM=6.772E-01  e=6.905E-03  Homo sapiens
  5uro-assembly1_A  TM=7.805E-01  e=7.376E-02  Trichoderma reesei QM6a
  4i3f-assembly1_A  TM=6.234E-01  e=1.399E-01  Cycloclasticus sp. P1

Foldseek 3Di:
DDDDDPDPVVVVVVVVVVVVPPDPPPPPPPPPPPDPVVVVVVVVVVVVVVVVVVCVVVCCCVVCVQVVQADAAEDDDCNVVVLCVVQVKDWDWDADPQGIFIKIKGAADPQAPEEAEDEDDGPDAQVVCVVVDRPPDDRRHMYIRGGFDRHYPHGHGDDPVRRVD

Solvent-accessible surface area (backbone atoms only — not comparable to full-atom values): 9881 Å² total; per-residue (Å²): 140,88,83,91,88,86,65,72,77,67,50,62,60,49,55,56,55,60,65,68,74,66,71,76,81,79,77,76,73,73,79,76,80,71,76,53,69,67,57,56,52,49,52,50,51,49,51,50,51,53,52,56,58,64,45,48,63,55,53,49,47,70,76,42,40,49,71,75,69,48,47,70,42,64,63,62,92,59,47,74,58,54,47,30,73,75,65,72,33,44,82,44,77,50,76,56,99,57,38,51,37,43,32,37,38,41,69,30,82,88,75,42,80,44,79,44,79,43,73,53,59,87,63,53,40,30,69,72,52,50,71,65,42,78,88,69,57,67,82,51,30,22,37,40,26,34,42,49,38,33,16,37,82,20,36,54,58,63,38,84,73,60,67,73,112

Radius of gyration: 45.05 Å; Cα contacts (8 Å, |Δi|>4): 187; chains: 1; bounding box: 111×60×112 Å

Sequence (165 aa):
MEAPIIKLVNQDKRDNLAQSMSEPTDQRTFPSKSIPPTLLRRLGRLAVVLGLLALIPWVLLVSCQSRLIYFPRPYSGDEARDWKDLSGGKIVDYTTSQGKQRAFLQGELANPRNLWVVCAGNGSVALDWSHWFKDRVPAGDAWLLVDYPGYGNCEGKPSPGHIRE